Protein AF-A0A1B8NZ28-F1 (afdb_monomer_lite)

InterPro domains:
  IPR013749 Pyridoxamine kinase/Phosphomethylpyrimidine kinase [PF08543] (2-94)
  IPR029056 Ribokinase-like [G3DSA:3.40.1190.20] (1-102)
  IPR029056 Ribokinase-like [SSF53613] (1-96)

Organism: Halomonas elongata (NCBI:txid2746)

Foldseek 3Di:
DVVQVVQVVVVEHEAEQEQWDFDDDPAWTPDIGGDQLVSSLVSLVVCPPPDAQAEEAEEHPDDSNVVSVVVSVVVPPPRHYHYPYCPDTRDDDDDDDDDDDDDDDDDGHHYYYD

Sequence (114 aa):
MADAEAIAACGGWALTIPTAMTVQNCRDVSAVHPVDADLVKAMAVELVDIEIAAIKIGLLADMATLDAVVEIVRQRPGVPVVADPVLKAGGGASYPPRRWSAPTGRACYRLWIS

Structure (mmCIF, N/CA/C/O backbone):
data_AF-A0A1B8NZ28-F1
#
_entry.id   AF-A0A1B8NZ28-F1
#
loop_
_atom_site.group_PDB
_atom_site.id
_atom_site.type_symbol
_atom_site.label_atom_id
_atom_site.label_alt_id
_atom_site.label_comp_id
_atom_site.label_asym_id
_atom_site.label_entity_id
_atom_site.label_seq_id
_atom_site.pdbx_PDB_ins_code
_atom_site.Cartn_x
_atom_site.Cartn_y
_atom_site.Cartn_z
_atom_site.occupancy
_atom_site.B_iso_or_equiv
_atom_site.auth_seq_id
_atom_site.auth_comp_id
_atom_site.auth_asym_id
_atom_site.auth_atom_id
_atom_site.pdbx_PDB_model_num
ATOM 1 N N . MET A 1 1 ? 6.314 7.827 2.050 1.00 67.62 1 MET A N 1
ATOM 2 C CA . MET A 1 1 ? 6.805 8.681 3.160 1.00 67.62 1 MET A CA 1
ATOM 3 C C . MET A 1 1 ? 5.812 9.785 3.528 1.00 67.62 1 MET A C 1
ATOM 5 O O . MET A 1 1 ? 5.482 9.875 4.697 1.00 67.62 1 MET A O 1
ATOM 9 N N . ALA A 1 2 ? 5.244 10.536 2.577 1.00 85.62 2 ALA A N 1
ATOM 10 C CA . ALA A 1 2 ? 4.265 11.594 2.883 1.00 85.62 2 ALA A CA 1
ATOM 11 C C . ALA A 1 2 ? 2.993 11.110 3.618 1.00 85.62 2 ALA A C 1
ATOM 13 O O . ALA A 1 2 ? 2.510 11.765 4.537 1.00 85.62 2 ALA A O 1
ATOM 14 N N . ASP A 1 3 ? 2.458 9.946 3.248 1.00 88.50 3 ASP A N 1
ATOM 15 C CA . ASP A 1 3 ? 1.209 9.445 3.834 1.00 88.50 3 ASP A CA 1
ATOM 16 C C . ASP A 1 3 ? 1.339 9.042 5.297 1.00 88.50 3 ASP A C 1
ATOM 18 O O . ASP A 1 3 ? 0.465 9.354 6.104 1.00 88.50 3 ASP A O 1
ATOM 22 N N . ALA A 1 4 ? 2.454 8.403 5.655 1.00 88.62 4 ALA A N 1
ATOM 23 C CA . ALA A 1 4 ? 2.736 8.049 7.038 1.00 88.62 4 ALA A CA 1
ATOM 24 C C . ALA A 1 4 ? 2.830 9.299 7.926 1.00 88.62 4 ALA A C 1
ATOM 26 O O . ALA A 1 4 ? 2.258 9.319 9.013 1.00 88.62 4 ALA A O 1
ATOM 27 N N . GLU A 1 5 ? 3.472 10.363 7.435 1.00 91.25 5 GLU A N 1
ATOM 28 C CA . GLU A 1 5 ? 3.567 11.649 8.133 1.00 91.25 5 GLU A CA 1
ATOM 29 C C . GLU A 1 5 ? 2.198 12.323 8.280 1.00 91.25 5 GLU A C 1
ATOM 31 O O . GLU A 1 5 ? 1.843 12.765 9.373 1.00 91.25 5 GLU A O 1
ATOM 36 N N . ALA A 1 6 ? 1.388 12.352 7.216 1.00 91.06 6 ALA A N 1
ATOM 37 C CA . ALA A 1 6 ? 0.039 12.914 7.260 1.00 91.06 6 ALA A CA 1
ATOM 38 C C . ALA A 1 6 ? -0.877 12.149 8.234 1.00 91.06 6 ALA A C 1
ATOM 40 O O . ALA A 1 6 ? -1.647 12.756 8.983 1.00 91.06 6 ALA A O 1
ATOM 41 N N . ILE A 1 7 ? -0.777 10.816 8.257 1.00 90.88 7 ILE A N 1
ATOM 42 C CA . ILE A 1 7 ? -1.513 9.956 9.191 1.00 90.88 7 ILE A CA 1
ATOM 43 C C . ILE A 1 7 ? -1.047 10.202 10.630 1.00 90.88 7 ILE A C 1
ATOM 45 O O . ILE A 1 7 ? -1.895 10.388 11.505 1.00 90.88 7 ILE A O 1
ATOM 49 N N . ALA A 1 8 ? 0.265 10.254 10.870 1.00 92.38 8 ALA A N 1
ATOM 50 C CA . ALA A 1 8 ? 0.835 10.521 12.188 1.00 92.38 8 ALA A CA 1
ATOM 51 C C . ALA A 1 8 ? 0.429 11.906 12.716 1.00 92.38 8 ALA A C 1
ATOM 53 O O . ALA A 1 8 ? 0.013 12.028 13.867 1.00 92.38 8 ALA A O 1
ATOM 54 N N . ALA A 1 9 ? 0.441 12.935 11.863 1.00 94.44 9 ALA A N 1
ATOM 55 C CA . ALA A 1 9 ? -0.048 14.275 12.198 1.00 94.44 9 ALA A CA 1
ATOM 56 C C . ALA A 1 9 ? -1.545 14.289 12.569 1.00 94.44 9 ALA A C 1
ATOM 58 O O . ALA A 1 9 ? -1.985 15.129 13.351 1.00 94.44 9 ALA A O 1
ATOM 59 N N . CYS A 1 10 ? -2.324 13.335 12.051 1.00 94.06 10 CYS A N 1
ATOM 60 C CA . CYS A 1 10 ? -3.727 13.121 12.414 1.00 94.06 10 CYS A CA 1
ATOM 61 C C . CYS A 1 10 ? -3.917 12.173 13.619 1.00 94.06 10 CYS A C 1
ATOM 63 O O . CYS A 1 10 ? -5.051 11.784 13.907 1.00 94.06 10 CYS A O 1
ATOM 65 N N . GLY A 1 11 ? -2.839 11.777 14.307 1.00 92.31 11 GLY A N 1
ATOM 66 C CA . GLY A 1 11 ? -2.870 10.881 15.468 1.00 92.31 11 GLY A CA 1
ATOM 67 C C . GLY A 1 11 ? -3.106 9.403 15.135 1.00 92.31 11 GLY A C 1
ATOM 68 O O . GLY A 1 11 ? -3.523 8.645 16.008 1.00 92.31 11 GLY A O 1
ATOM 69 N N . GLY A 1 12 ? -2.902 8.996 13.880 1.00 90.25 12 GLY A N 1
ATOM 70 C CA . GLY A 1 12 ? -2.983 7.598 13.458 1.00 90.25 12 GLY A CA 1
ATOM 71 C C . GLY A 1 12 ? -1.619 6.911 13.406 1.00 90.25 12 GLY A C 1
ATOM 72 O O . GLY A 1 12 ? -0.574 7.557 13.450 1.00 90.25 12 GLY A O 1
ATOM 73 N N . TRP A 1 13 ? -1.642 5.589 1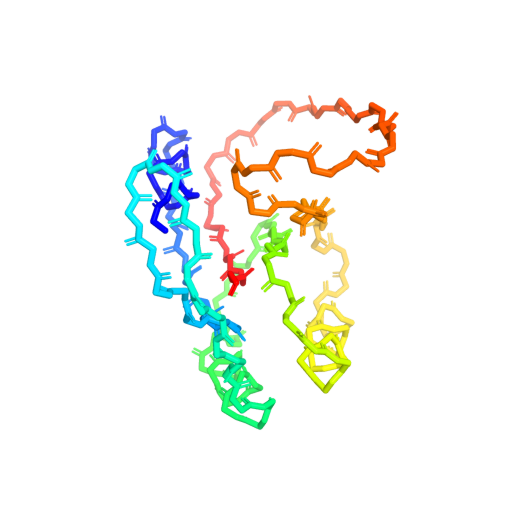3.243 1.00 94.00 13 TRP A N 1
ATOM 74 C CA . TRP A 1 13 ? -0.452 4.783 12.975 1.00 94.00 13 TRP A CA 1
ATOM 75 C C . TRP A 1 13 ? -0.524 4.219 11.561 1.00 94.00 13 TRP A C 1
ATOM 77 O O . TRP A 1 13 ? -1.479 3.507 11.246 1.00 94.00 13 TRP A O 1
ATOM 87 N N . ALA A 1 14 ? 0.463 4.547 10.727 1.00 92.06 14 ALA A N 1
ATOM 88 C CA . ALA A 1 14 ? 0.548 4.055 9.360 1.00 92.06 14 ALA A CA 1
ATOM 89 C C . ALA A 1 14 ? 1.321 2.733 9.301 1.00 92.06 14 ALA A C 1
ATOM 91 O O . ALA A 1 14 ? 2.454 2.642 9.769 1.00 92.06 14 ALA A O 1
ATOM 92 N N . LEU A 1 15 ? 0.725 1.725 8.675 1.00 94.56 15 LEU A N 1
ATOM 93 C CA . LEU A 1 15 ? 1.420 0.514 8.220 1.00 94.56 15 LEU A CA 1
ATOM 94 C C . LEU A 1 15 ? 1.615 0.644 6.714 1.00 94.56 15 LEU A C 1
ATOM 96 O O . LEU A 1 15 ? 0.730 1.191 6.081 1.00 94.56 15 LEU A O 1
ATOM 100 N N . THR A 1 16 ? 2.737 0.217 6.136 1.00 92.38 16 THR A N 1
ATOM 101 C CA . THR A 1 16 ? 3.015 0.442 4.703 1.00 92.38 16 THR A CA 1
ATOM 102 C C . THR A 1 16 ? 3.316 -0.868 3.991 1.00 92.38 16 THR A C 1
ATOM 104 O O . THR A 1 16 ? 4.213 -1.589 4.417 1.00 92.38 16 THR A O 1
ATOM 107 N N . ILE A 1 17 ? 2.627 -1.126 2.879 1.00 95.56 17 ILE A N 1
ATOM 108 C CA . ILE A 1 17 ? 3.004 -2.149 1.893 1.00 95.56 17 ILE A CA 1
ATOM 109 C C . ILE A 1 17 ? 3.498 -1.433 0.632 1.00 95.56 17 ILE A C 1
ATOM 111 O O . ILE A 1 17 ? 2.666 -0.867 -0.074 1.00 95.56 17 ILE A O 1
ATOM 115 N N . PRO A 1 18 ? 4.810 -1.423 0.344 1.00 93.75 18 PRO A N 1
ATOM 116 C CA . PRO A 1 18 ? 5.336 -0.847 -0.888 1.00 93.75 18 PRO A CA 1
ATOM 117 C C . PRO A 1 18 ? 4.904 -1.637 -2.130 1.00 93.75 18 PRO A C 1
ATOM 119 O O . PRO A 1 18 ? 5.049 -2.854 -2.179 1.00 93.75 18 PRO A O 1
ATOM 122 N N . THR A 1 19 ? 4.434 -0.930 -3.150 1.00 93.94 19 THR A N 1
ATOM 123 C CA . THR A 1 19 ? 3.965 -1.440 -4.445 1.00 93.94 19 THR A CA 1
ATOM 124 C C . THR A 1 19 ? 4.859 -0.974 -5.593 1.00 93.94 19 THR A C 1
ATOM 126 O O . THR A 1 19 ? 4.914 -1.612 -6.642 1.00 93.94 19 THR A O 1
ATOM 129 N N . ALA A 1 20 ? 5.625 0.101 -5.389 1.00 91.88 20 ALA A N 1
ATOM 130 C CA . ALA A 1 20 ? 6.650 0.558 -6.315 1.00 91.88 20 ALA A CA 1
ATOM 131 C C . ALA A 1 20 ? 7.780 1.315 -5.599 1.00 91.88 20 ALA A C 1
ATOM 133 O O . ALA A 1 20 ? 7.578 1.986 -4.586 1.00 91.88 20 ALA A O 1
ATOM 134 N N . MET A 1 21 ? 8.978 1.255 -6.176 1.00 91.88 21 MET A N 1
ATOM 135 C CA . MET A 1 21 ? 10.142 2.053 -5.809 1.00 91.88 21 MET A CA 1
ATOM 136 C C . MET A 1 21 ? 10.384 3.122 -6.875 1.00 91.88 21 MET A C 1
ATOM 138 O O . MET A 1 21 ? 10.662 2.817 -8.033 1.00 91.88 21 MET A O 1
ATOM 142 N N . THR A 1 22 ? 10.318 4.392 -6.491 1.00 89.25 22 THR A N 1
ATOM 143 C CA . THR A 1 22 ? 10.634 5.515 -7.383 1.00 89.25 22 THR A CA 1
ATOM 144 C C . THR A 1 22 ? 12.082 5.957 -7.203 1.00 89.25 22 THR A C 1
ATOM 146 O O . THR A 1 22 ? 12.495 6.249 -6.080 1.00 89.25 22 THR A O 1
ATOM 149 N N . VAL A 1 23 ? 12.821 6.118 -8.297 1.00 86.25 23 VAL A N 1
ATOM 150 C CA . VAL A 1 23 ? 14.086 6.861 -8.316 1.00 86.25 23 VAL A CA 1
ATOM 151 C C . VAL A 1 23 ? 13.750 8.294 -8.701 1.00 86.25 23 VAL A C 1
ATOM 153 O O . VAL A 1 23 ? 13.308 8.551 -9.820 1.00 86.25 23 VAL A O 1
ATOM 156 N N . GLN A 1 24 ? 13.876 9.225 -7.758 1.00 83.44 24 GLN A N 1
ATOM 157 C CA . GLN A 1 24 ? 13.430 10.602 -7.957 1.00 83.44 24 GLN A CA 1
ATOM 158 C C . GLN A 1 24 ? 14.231 11.613 -7.140 1.00 83.44 24 GLN A C 1
ATOM 160 O O . GLN A 1 24 ? 14.916 11.265 -6.178 1.00 83.44 24 GLN A O 1
ATOM 165 N N . ASN A 1 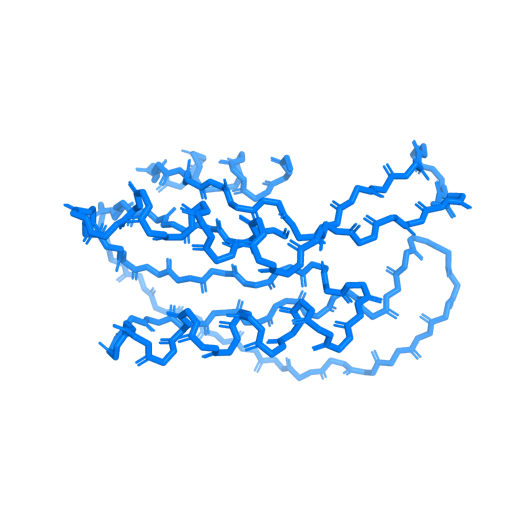25 ? 14.115 12.880 -7.523 1.00 80.81 25 ASN A N 1
ATOM 166 C CA . ASN A 1 25 ? 14.556 14.032 -6.744 1.00 80.81 25 ASN A CA 1
ATOM 167 C C . ASN A 1 25 ? 13.394 15.034 -6.605 1.00 80.81 25 ASN A C 1
ATOM 169 O O . ASN A 1 25 ? 12.285 14.777 -7.061 1.00 80.81 25 ASN A O 1
ATOM 173 N N . CYS A 1 26 ? 13.639 16.200 -6.003 1.00 77.31 26 CYS A N 1
ATOM 174 C CA . CYS A 1 26 ? 12.591 17.202 -5.771 1.00 77.31 26 CYS A CA 1
ATOM 175 C C . CYS A 1 26 ? 11.973 17.813 -7.047 1.00 77.31 26 CYS A C 1
ATOM 177 O O . CYS A 1 26 ? 11.072 18.639 -6.931 1.00 77.31 26 CYS A O 1
ATOM 179 N N . ARG A 1 27 ? 12.491 17.494 -8.241 1.00 78.19 27 ARG A N 1
ATOM 180 C CA . ARG A 1 27 ? 12.025 18.025 -9.530 1.00 78.19 27 ARG A CA 1
ATOM 181 C C . ARG A 1 27 ? 11.339 16.959 -10.373 1.00 78.19 27 ARG A C 1
ATOM 183 O O . ARG A 1 27 ? 10.257 17.222 -10.878 1.00 78.19 27 ARG A O 1
ATOM 190 N N . ASP A 1 28 ? 11.953 15.783 -10.495 1.00 73.06 28 ASP A N 1
ATOM 191 C CA . ASP A 1 28 ? 11.502 14.736 -11.413 1.00 73.06 28 ASP A CA 1
ATOM 192 C C . ASP A 1 28 ? 11.694 13.322 -10.858 1.00 73.06 28 ASP A C 1
ATOM 194 O O . ASP A 1 28 ? 12.554 13.059 -10.009 1.00 73.06 28 ASP A O 1
ATOM 198 N N . VAL A 1 29 ? 10.911 12.401 -11.423 1.00 82.06 29 VAL A N 1
ATOM 199 C CA . VAL A 1 29 ? 11.052 10.950 -11.265 1.00 82.06 29 VAL A CA 1
ATOM 200 C C . VAL A 1 29 ? 11.763 10.407 -12.502 1.00 82.06 29 VAL A C 1
ATOM 202 O O . VAL A 1 29 ? 11.262 10.553 -13.614 1.00 82.06 29 VAL A O 1
ATOM 205 N N . SER A 1 30 ? 12.927 9.788 -12.320 1.00 85.69 30 SER A N 1
ATOM 206 C CA . SER A 1 30 ? 13.721 9.223 -13.417 1.00 85.69 30 SER A CA 1
ATOM 207 C C . SER A 1 30 ? 13.410 7.754 -13.689 1.00 85.69 30 SER A C 1
ATOM 209 O O . SER A 1 30 ? 13.593 7.298 -14.814 1.00 85.69 30 SER A O 1
ATOM 211 N N . ALA A 1 31 ? 12.943 7.012 -12.683 1.00 85.00 31 ALA A N 1
ATOM 212 C CA . ALA A 1 31 ? 12.513 5.630 -12.847 1.00 85.00 31 ALA A CA 1
ATOM 213 C C . ALA A 1 31 ? 11.446 5.243 -11.821 1.00 85.00 31 ALA A C 1
ATOM 215 O O . ALA A 1 31 ? 11.394 5.779 -10.712 1.00 85.00 31 ALA A O 1
ATOM 216 N N . VAL A 1 32 ? 10.621 4.269 -12.196 1.00 87.94 32 VAL A N 1
ATOM 217 C CA . VAL A 1 32 ? 9.661 3.601 -11.317 1.00 87.94 32 VAL A CA 1
ATOM 218 C C . VAL A 1 32 ? 9.862 2.104 -11.496 1.00 87.94 32 VAL A C 1
ATOM 220 O O . VAL A 1 32 ? 9.822 1.605 -12.618 1.00 87.94 32 VAL A O 1
ATOM 223 N N . HIS A 1 33 ? 10.098 1.402 -10.396 1.00 91.19 33 HIS A N 1
ATOM 224 C CA . HIS A 1 33 ? 10.269 -0.043 -10.369 1.00 91.19 33 HIS A CA 1
ATOM 225 C C . HIS A 1 33 ? 9.094 -0.653 -9.603 1.00 91.19 33 HIS A C 1
ATOM 227 O O . HIS A 1 33 ? 8.979 -0.374 -8.408 1.00 91.19 33 HIS A O 1
ATOM 233 N N . PRO A 1 34 ? 8.213 -1.437 -10.243 1.00 93.62 34 PRO A N 1
ATOM 234 C CA . PRO A 1 34 ? 7.162 -2.142 -9.520 1.00 93.62 34 PRO A CA 1
ATOM 235 C C . PRO A 1 34 ? 7.775 -3.127 -8.520 1.00 93.62 34 PRO A C 1
ATOM 237 O O . PRO A 1 34 ? 8.840 -3.703 -8.763 1.00 93.62 34 PRO A O 1
ATOM 240 N N . VAL A 1 35 ? 7.103 -3.302 -7.387 1.00 96.50 35 VAL A N 1
ATOM 241 C CA . VAL A 1 35 ? 7.372 -4.407 -6.467 1.00 96.50 35 VAL A CA 1
ATOM 242 C C . VAL A 1 35 ? 6.654 -5.640 -7.000 1.00 96.50 35 VAL A C 1
ATOM 244 O O . VAL A 1 35 ? 5.554 -5.542 -7.534 1.00 96.50 35 VAL A O 1
ATOM 247 N N . ASP A 1 36 ? 7.282 -6.803 -6.859 1.00 97.56 36 ASP A N 1
ATOM 248 C CA . ASP A 1 36 ? 6.676 -8.072 -7.246 1.00 97.56 36 ASP A CA 1
ATOM 249 C C . ASP A 1 36 ? 5.309 -8.282 -6.564 1.00 97.56 36 ASP A C 1
ATOM 251 O O . ASP A 1 36 ? 5.155 -8.079 -5.356 1.00 97.56 36 ASP A O 1
ATOM 255 N N . ALA A 1 37 ? 4.307 -8.684 -7.348 1.00 97.56 37 ALA A N 1
ATOM 256 C CA . ALA A 1 37 ? 2.930 -8.790 -6.880 1.00 97.56 37 ALA A CA 1
ATOM 257 C C . ALA A 1 37 ? 2.754 -9.860 -5.788 1.00 97.56 37 ALA A C 1
ATOM 259 O O . ALA A 1 37 ? 1.949 -9.665 -4.873 1.00 97.56 37 ALA A O 1
ATOM 260 N N . ASP A 1 38 ? 3.514 -10.957 -5.834 1.00 98.06 38 ASP A N 1
ATOM 261 C CA . ASP A 1 38 ? 3.458 -11.991 -4.799 1.00 98.06 38 ASP A CA 1
ATOM 262 C C . ASP A 1 38 ? 4.086 -11.485 -3.498 1.00 98.06 38 ASP A C 1
ATOM 264 O O . ASP A 1 38 ? 3.565 -11.754 -2.414 1.00 98.06 38 ASP A O 1
ATOM 268 N N . LEU A 1 39 ? 5.136 -10.663 -3.586 1.00 98.12 39 LEU A N 1
ATOM 269 C CA . LEU A 1 39 ? 5.704 -9.991 -2.418 1.00 98.12 39 LEU A CA 1
ATOM 270 C C . LEU A 1 39 ? 4.726 -8.980 -1.792 1.00 98.12 39 LEU A C 1
ATOM 272 O O . LEU A 1 39 ? 4.612 -8.920 -0.566 1.00 98.12 39 LEU A O 1
ATOM 276 N N . VAL A 1 40 ? 3.975 -8.228 -2.606 1.00 97.75 40 VAL A N 1
ATOM 277 C CA . VAL A 1 40 ? 2.895 -7.339 -2.128 1.00 97.75 40 VAL A CA 1
ATOM 278 C C . VAL A 1 40 ? 1.845 -8.130 -1.344 1.00 97.75 40 VAL A C 1
ATOM 280 O O . VAL A 1 40 ? 1.459 -7.725 -0.244 1.00 97.75 40 VAL A O 1
ATOM 283 N N . LYS A 1 41 ? 1.419 -9.287 -1.864 1.00 97.56 41 LYS A N 1
ATOM 284 C CA . LYS A 1 41 ? 0.471 -10.177 -1.174 1.00 97.56 41 LYS A CA 1
ATOM 285 C C . LYS A 1 41 ? 1.055 -10.754 0.111 1.00 97.56 41 LYS A C 1
ATOM 287 O O . LYS A 1 41 ? 0.371 -10.745 1.130 1.00 97.56 41 LYS A O 1
ATOM 292 N N . ALA A 1 42 ? 2.309 -11.203 0.091 1.00 98.06 42 ALA A N 1
ATOM 293 C CA . ALA A 1 42 ? 2.981 -11.749 1.267 1.00 98.06 42 ALA A CA 1
ATOM 294 C C . ALA A 1 42 ? 3.040 -10.725 2.412 1.00 98.06 42 ALA A C 1
ATOM 296 O O . ALA A 1 42 ? 2.676 -11.042 3.539 1.00 98.06 42 ALA A O 1
ATOM 297 N N . MET A 1 43 ? 3.387 -9.467 2.119 1.00 97.69 43 MET A N 1
ATOM 298 C CA . MET A 1 43 ? 3.353 -8.400 3.126 1.00 97.69 43 MET A CA 1
ATOM 299 C C . MET A 1 43 ? 1.940 -8.141 3.668 1.00 97.69 43 MET A C 1
ATOM 301 O O . MET A 1 43 ? 1.789 -7.803 4.837 1.00 97.69 43 MET A O 1
ATOM 305 N N . ALA A 1 44 ? 0.894 -8.301 2.851 1.00 96.25 44 ALA A N 1
ATOM 306 C CA . ALA A 1 44 ? -0.488 -8.113 3.295 1.00 96.25 44 ALA A CA 1
ATOM 307 C C . ALA A 1 44 ? -0.989 -9.218 4.236 1.00 96.25 44 ALA A C 1
ATOM 309 O O . ALA A 1 44 ? -1.859 -8.948 5.073 1.00 96.25 44 ALA A O 1
ATOM 310 N N . VAL A 1 45 ? -0.451 -10.436 4.098 1.00 96.56 45 VAL A N 1
ATOM 311 C CA . VAL A 1 45 ? -0.741 -11.577 4.981 1.00 96.56 45 VAL A CA 1
ATOM 312 C C . VAL A 1 45 ? -0.233 -11.309 6.395 1.00 96.56 45 VAL A C 1
ATOM 314 O O . VAL A 1 45 ? -0.975 -11.527 7.347 1.00 96.56 45 VAL A O 1
ATOM 317 N N . GLU A 1 46 ? 0.955 -10.722 6.544 1.00 96.31 46 GLU A N 1
ATOM 318 C CA . GLU A 1 46 ? 1.533 -10.379 7.858 1.00 96.31 46 GLU A CA 1
ATOM 319 C C . GLU A 1 46 ? 0.728 -9.318 8.635 1.00 96.31 46 GLU A C 1
ATOM 321 O O . GLU A 1 46 ? 0.990 -9.045 9.804 1.00 96.31 46 GLU A O 1
ATOM 326 N N . LEU A 1 47 ? -0.269 -8.704 7.994 1.00 93.06 47 LEU A N 1
ATOM 327 C CA . LEU A 1 47 ? -1.126 -7.664 8.568 1.00 93.06 47 LEU A CA 1
ATOM 328 C C . LEU A 1 47 ? -2.565 -8.159 8.774 1.00 93.06 47 LEU A C 1
ATOM 330 O O . LEU A 1 47 ? -3.482 -7.345 8.897 1.00 93.06 47 LEU A O 1
ATOM 334 N N . VAL A 1 48 ? -2.797 -9.476 8.739 1.00 90.25 48 VAL A N 1
ATOM 335 C CA . VAL A 1 48 ? -4.138 -10.070 8.877 1.00 90.25 48 VAL A CA 1
ATOM 336 C C . VAL A 1 48 ? -4.723 -9.891 10.280 1.00 90.25 48 VAL A C 1
ATOM 338 O O . VAL A 1 48 ? -5.915 -9.628 10.407 1.00 90.25 48 VAL A O 1
ATOM 341 N N . ASP A 1 49 ? -3.882 -9.944 11.315 1.00 90.50 49 ASP A N 1
ATOM 342 C CA . ASP A 1 49 ? -4.306 -9.851 12.721 1.00 90.50 49 ASP A CA 1
ATOM 343 C C . ASP A 1 49 ? -4.453 -8.406 13.221 1.00 90.50 49 ASP A C 1
ATOM 345 O O . ASP A 1 49 ? -4.744 -8.164 14.394 1.00 90.50 49 ASP A O 1
ATOM 349 N N . ILE A 1 50 ? -4.238 -7.422 12.345 1.00 92.38 50 ILE A N 1
ATOM 350 C CA . ILE A 1 50 ? -4.303 -6.006 12.697 1.00 92.38 50 ILE A CA 1
ATOM 351 C C . ILE A 1 50 ? -5.629 -5.421 12.216 1.00 92.38 50 ILE A C 1
ATOM 353 O O . ILE A 1 50 ? -5.976 -5.502 11.037 1.00 92.38 50 ILE A O 1
ATOM 357 N N . GLU A 1 51 ? -6.354 -4.765 13.123 1.00 92.06 51 GLU A N 1
ATOM 358 C CA . GLU A 1 51 ? -7.569 -4.032 12.773 1.00 92.06 51 GLU A CA 1
ATOM 359 C C . GLU A 1 51 ? -7.233 -2.793 11.931 1.00 92.06 51 GLU A C 1
ATOM 361 O O . GLU A 1 51 ? -6.490 -1.902 12.353 1.00 92.06 51 GLU A O 1
ATOM 366 N N . ILE A 1 52 ? -7.791 -2.739 10.720 1.00 93.44 52 ILE A N 1
ATOM 367 C CA . ILE A 1 52 ? -7.532 -1.677 9.749 1.00 93.44 52 ILE A CA 1
ATOM 368 C C . ILE A 1 52 ? -8.741 -0.759 9.631 1.00 93.44 52 ILE A C 1
ATOM 370 O O . ILE A 1 52 ? -9.792 -1.161 9.142 1.00 93.44 52 ILE A O 1
ATOM 374 N N . ALA A 1 53 ? -8.567 0.511 9.991 1.00 94.19 53 ALA A N 1
ATOM 375 C CA . ALA A 1 53 ? -9.648 1.493 9.951 1.00 94.19 53 ALA A CA 1
ATOM 376 C C . ALA A 1 53 ? -9.882 2.134 8.574 1.00 94.19 53 ALA A C 1
ATOM 378 O O . ALA A 1 53 ? -10.946 2.694 8.329 1.00 94.19 53 ALA A O 1
ATOM 379 N N . ALA A 1 54 ? -8.879 2.134 7.697 1.00 95.00 54 ALA A N 1
ATOM 380 C CA . ALA A 1 54 ? -8.972 2.645 6.332 1.00 95.00 54 ALA A CA 1
ATOM 381 C C . ALA A 1 54 ? -7.798 2.115 5.512 1.00 95.00 54 ALA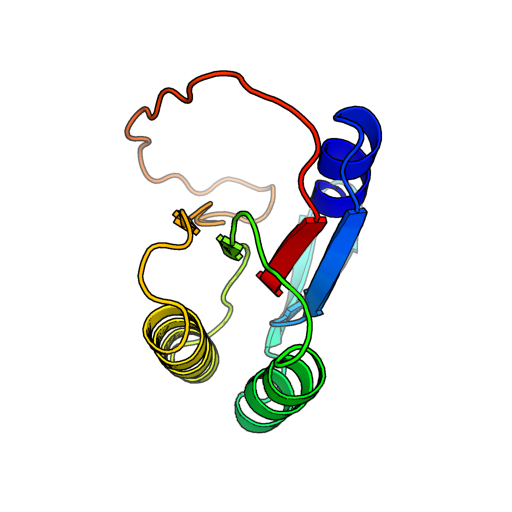 A C 1
ATOM 383 O O . ALA A 1 54 ? -6.741 1.858 6.081 1.00 95.00 54 ALA A O 1
ATOM 384 N N . ILE A 1 55 ? -7.976 2.023 4.196 1.00 95.62 55 ILE A N 1
ATOM 385 C CA . ILE A 1 55 ? -6.928 1.720 3.220 1.00 95.62 55 ILE A CA 1
ATOM 386 C C . ILE A 1 55 ? -6.798 2.929 2.298 1.00 95.62 55 ILE A C 1
ATOM 388 O O . ILE A 1 55 ? -7.776 3.355 1.686 1.00 95.62 55 ILE A O 1
ATOM 392 N N . LYS A 1 56 ? -5.593 3.478 2.159 1.00 93.50 56 LYS A N 1
ATOM 393 C CA . LYS A 1 56 ? -5.269 4.372 1.040 1.00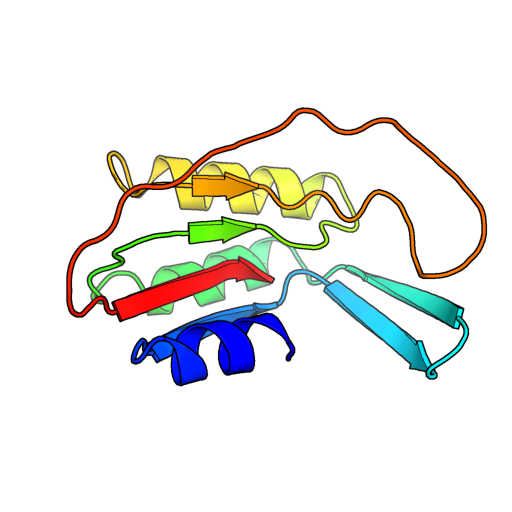 93.50 56 LYS A CA 1
ATOM 394 C C . LYS A 1 56 ? -4.417 3.601 0.030 1.00 93.50 56 LYS A C 1
ATOM 396 O O . LYS A 1 56 ? -3.549 2.839 0.441 1.00 93.50 56 LYS A O 1
ATOM 401 N N . ILE A 1 57 ? -4.691 3.810 -1.255 1.00 93.69 57 ILE A N 1
ATOM 402 C CA . ILE A 1 57 ? -3.960 3.232 -2.387 1.00 93.69 57 ILE A CA 1
ATOM 403 C C . ILE A 1 57 ? -3.225 4.367 -3.095 1.00 93.69 57 ILE A C 1
ATOM 405 O O . ILE A 1 57 ? -3.859 5.359 -3.467 1.00 93.69 57 ILE A O 1
ATOM 409 N N . GLY A 1 58 ? -1.906 4.224 -3.221 1.00 90.19 58 GLY A N 1
ATOM 410 C CA . GLY A 1 58 ? -1.016 5.185 -3.869 1.00 90.19 58 GLY A CA 1
ATOM 411 C C . GLY A 1 58 ? -0.656 4.825 -5.313 1.00 90.19 58 GLY A C 1
ATOM 412 O O . GLY A 1 58 ? -1.523 4.575 -6.153 1.00 90.19 58 GLY A O 1
ATOM 413 N N . LEU A 1 59 ? 0.644 4.869 -5.611 1.00 90.00 59 LEU A N 1
ATOM 414 C CA . LEU A 1 59 ? 1.192 4.687 -6.953 1.00 90.00 59 LEU A CA 1
ATOM 415 C C . LEU A 1 59 ? 1.224 3.202 -7.314 1.00 90.00 59 LEU A C 1
ATOM 417 O O . LEU A 1 59 ? 2.069 2.474 -6.822 1.00 90.00 59 LEU A O 1
ATOM 421 N N . LEU A 1 60 ? 0.403 2.784 -8.273 1.00 91.31 60 LEU A N 1
ATOM 422 C CA . LEU A 1 60 ? 0.479 1.444 -8.856 1.00 91.31 60 LEU A CA 1
ATOM 423 C C . LEU A 1 60 ? 1.194 1.518 -10.206 1.00 91.31 60 LEU A C 1
ATOM 425 O O . LEU A 1 60 ? 0.722 2.188 -11.124 1.00 91.31 60 LEU A O 1
ATOM 429 N N . ALA A 1 61 ? 2.350 0.862 -10.311 1.00 88.19 61 ALA A N 1
ATOM 430 C CA . ALA A 1 61 ? 3.216 0.953 -11.487 1.00 88.19 61 ALA A CA 1
ATOM 431 C C . ALA A 1 61 ? 2.841 -0.025 -12.617 1.00 88.19 61 ALA A C 1
ATOM 433 O O . ALA A 1 61 ? 3.223 0.204 -13.764 1.00 88.19 61 ALA A O 1
ATOM 434 N N . ASP A 1 62 ? 2.092 -1.090 -12.316 1.00 89.81 62 ASP A N 1
ATOM 435 C CA . ASP A 1 62 ? 1.653 -2.081 -13.297 1.00 89.81 62 ASP A CA 1
ATOM 436 C C . ASP A 1 62 ? 0.324 -2.770 -12.924 1.00 89.81 62 ASP A C 1
ATOM 438 O O . ASP A 1 62 ? -0.252 -2.565 -11.850 1.00 89.81 62 ASP A O 1
ATOM 442 N N . MET A 1 63 ? -0.176 -3.585 -13.857 1.00 93.88 63 MET A N 1
ATOM 443 C CA . MET A 1 63 ? -1.430 -4.329 -13.703 1.00 93.88 63 MET A CA 1
ATOM 444 C C . MET A 1 63 ? -1.328 -5.472 -12.692 1.00 93.88 63 MET A C 1
ATOM 446 O O . MET A 1 63 ? -2.295 -5.729 -11.984 1.00 93.88 63 MET A O 1
ATOM 450 N N . ALA A 1 64 ? -0.173 -6.134 -12.590 1.00 95.81 64 ALA A N 1
ATOM 451 C CA . ALA A 1 64 ? 0.006 -7.246 -11.658 1.00 95.81 64 ALA A CA 1
ATOM 452 C C . ALA A 1 64 ? -0.141 -6.771 -10.205 1.00 95.81 64 ALA A C 1
ATOM 454 O O . ALA A 1 64 ? -0.824 -7.396 -9.391 1.00 95.81 64 ALA A O 1
ATOM 455 N N . THR A 1 65 ? 0.437 -5.612 -9.901 1.00 94.44 65 THR A N 1
ATOM 456 C CA . THR A 1 65 ? 0.340 -4.986 -8.588 1.00 94.44 65 THR A CA 1
ATOM 457 C C . THR A 1 65 ? -1.065 -4.454 -8.325 1.00 94.44 65 THR A C 1
ATOM 459 O O . THR A 1 65 ? -1.579 -4.602 -7.217 1.00 94.44 65 THR A O 1
ATOM 462 N N . LEU A 1 66 ? -1.732 -3.893 -9.341 1.00 94.75 66 LEU A N 1
ATOM 463 C CA . LEU A 1 66 ? -3.143 -3.511 -9.236 1.00 94.75 66 LEU A CA 1
ATOM 464 C C . LEU A 1 66 ? -4.026 -4.709 -8.870 1.00 94.75 66 LEU A C 1
ATOM 466 O O . LEU A 1 66 ? -4.823 -4.607 -7.938 1.00 94.75 66 LEU A O 1
ATOM 470 N N . ASP A 1 67 ? -3.870 -5.838 -9.559 1.00 97.12 67 ASP A N 1
ATOM 471 C CA . ASP A 1 67 ? -4.651 -7.047 -9.294 1.00 97.12 67 ASP A CA 1
ATOM 472 C C . ASP A 1 67 ? -4.411 -7.564 -7.867 1.00 97.12 67 ASP A C 1
ATOM 474 O O . ASP A 1 67 ? -5.367 -7.903 -7.161 1.00 97.12 67 ASP A O 1
ATOM 478 N N . ALA A 1 68 ? -3.158 -7.538 -7.397 1.00 97.00 68 ALA A N 1
ATOM 479 C CA . ALA A 1 68 ? -2.818 -7.878 -6.017 1.00 97.00 68 ALA A CA 1
ATOM 480 C C . ALA A 1 68 ? -3.493 -6.946 -4.999 1.00 97.00 68 ALA A C 1
ATOM 482 O O . ALA A 1 68 ? -4.092 -7.414 -4.030 1.00 97.00 68 ALA A O 1
ATOM 483 N N . VAL A 1 69 ? -3.461 -5.630 -5.224 1.00 96.25 69 VAL A N 1
ATOM 484 C CA . VAL A 1 69 ? -4.116 -4.658 -4.336 1.00 96.25 69 VAL A CA 1
ATOM 485 C C . VAL A 1 69 ? -5.635 -4.833 -4.333 1.00 96.25 69 VAL A C 1
ATOM 487 O O . VAL A 1 69 ? -6.255 -4.773 -3.271 1.00 96.25 69 VAL A O 1
ATOM 490 N N . VAL A 1 70 ? -6.251 -5.102 -5.487 1.00 96.75 70 VAL A N 1
ATOM 491 C CA . VAL A 1 70 ? -7.691 -5.389 -5.579 1.00 96.75 70 VAL A CA 1
ATOM 492 C C . VAL A 1 70 ? -8.056 -6.629 -4.764 1.00 96.75 70 VAL A C 1
ATOM 494 O O . VAL A 1 70 ? -9.071 -6.619 -4.063 1.00 96.75 70 VAL A O 1
ATOM 497 N N . GLU A 1 71 ? -7.242 -7.682 -4.821 1.00 97.00 71 GLU A N 1
ATOM 498 C CA . GLU A 1 71 ? -7.429 -8.885 -4.007 1.00 97.00 71 GLU A CA 1
ATOM 499 C C . GLU A 1 71 ? -7.357 -8.565 -2.505 1.00 97.00 71 GLU A C 1
ATOM 501 O O . GLU A 1 71 ? -8.278 -8.900 -1.758 1.00 97.00 71 GLU A O 1
ATOM 506 N N . ILE A 1 72 ? -6.327 -7.828 -2.079 1.00 96.00 72 ILE A N 1
ATOM 507 C CA . ILE A 1 72 ? -6.119 -7.420 -0.681 1.00 96.00 72 ILE A CA 1
ATOM 508 C C . ILE A 1 72 ? -7.295 -6.590 -0.148 1.00 96.00 72 ILE A C 1
ATOM 510 O O . ILE A 1 72 ? -7.754 -6.799 0.979 1.00 96.00 72 ILE A O 1
ATOM 514 N N . VAL A 1 73 ? -7.802 -5.653 -0.952 1.00 96.00 73 VAL A N 1
ATOM 515 C CA . VAL A 1 73 ? -8.949 -4.808 -0.589 1.00 96.00 73 VAL A CA 1
ATOM 516 C C . VAL A 1 73 ? -10.222 -5.642 -0.451 1.00 96.00 73 VAL A C 1
ATOM 518 O O . VAL A 1 73 ? -10.981 -5.456 0.499 1.00 96.00 73 VAL A O 1
ATOM 521 N N . ARG A 1 74 ? -10.459 -6.595 -1.361 1.00 95.88 74 ARG A N 1
ATOM 522 C CA . ARG A 1 74 ? -11.642 -7.473 -1.314 1.00 95.88 74 ARG A CA 1
ATOM 523 C C . ARG A 1 74 ? -11.674 -8.367 -0.077 1.00 95.88 74 ARG A C 1
ATOM 525 O O . ARG A 1 74 ? -12.760 -8.695 0.391 1.00 95.88 74 ARG A O 1
ATOM 532 N N . GLN A 1 75 ? -10.514 -8.723 0.470 1.00 94.12 75 GLN A N 1
ATOM 533 C CA . GLN A 1 75 ? -10.404 -9.491 1.714 1.00 94.12 75 GLN A CA 1
ATOM 534 C C . GLN A 1 75 ? -10.776 -8.678 2.967 1.00 94.12 75 GLN A C 1
ATOM 536 O O . GLN A 1 75 ? -10.934 -9.255 4.039 1.00 94.12 75 GLN A O 1
ATOM 541 N N . ARG A 1 76 ? -10.939 -7.352 2.855 1.00 92.81 76 ARG A N 1
ATOM 542 C CA . ARG A 1 76 ? -11.253 -6.443 3.970 1.00 92.81 76 ARG A CA 1
ATOM 543 C C . ARG A 1 76 ? -12.566 -5.685 3.717 1.00 92.81 76 ARG A C 1
ATOM 545 O O . ARG A 1 76 ? -12.563 -4.458 3.585 1.00 92.81 76 ARG A O 1
ATOM 552 N N . PRO A 1 77 ? -13.707 -6.394 3.616 1.00 94.00 77 PRO A N 1
ATOM 553 C CA . PRO A 1 77 ? -14.990 -5.763 3.334 1.00 94.00 77 PRO A CA 1
ATOM 554 C C . PRO A 1 77 ? -15.375 -4.770 4.438 1.00 94.00 77 PRO A C 1
ATOM 556 O O . PRO A 1 77 ? -15.193 -5.032 5.623 1.00 94.00 77 PRO A O 1
ATOM 559 N N . GLY A 1 78 ? -15.931 -3.624 4.044 1.00 94.38 78 GLY A N 1
ATOM 560 C CA . GLY A 1 78 ? -16.377 -2.577 4.971 1.00 94.38 78 GLY A CA 1
ATOM 561 C C . GLY A 1 78 ? -15.288 -1.598 5.416 1.00 94.38 78 GLY A C 1
ATOM 562 O O . GLY A 1 78 ? -15.624 -0.535 5.935 1.00 94.38 78 GLY A O 1
ATOM 563 N N . VAL A 1 79 ? -14.010 -1.888 5.154 1.00 95.88 79 VAL A N 1
ATOM 564 C CA . VAL A 1 79 ? -12.921 -0.935 5.392 1.00 95.88 79 VAL A CA 1
ATOM 565 C C . VAL A 1 79 ? -12.974 0.172 4.326 1.00 95.88 79 VAL A C 1
ATOM 567 O O . VAL A 1 79 ? -12.936 -0.134 3.132 1.00 95.88 79 VAL A O 1
ATOM 570 N N . PRO A 1 80 ? -13.064 1.461 4.706 1.00 96.31 80 PRO A N 1
ATOM 571 C CA . PRO A 1 80 ? -13.053 2.570 3.757 1.00 96.31 80 PRO A CA 1
ATOM 572 C C . PRO A 1 80 ? -11.786 2.583 2.900 1.00 96.31 80 PRO A C 1
ATOM 574 O O . PRO A 1 80 ? -10.676 2.497 3.428 1.00 96.31 80 PRO A O 1
ATOM 577 N N . VAL A 1 81 ? -11.950 2.758 1.587 1.00 95.75 81 VAL A N 1
ATOM 578 C CA . VAL A 1 81 ? -10.842 2.818 0.626 1.00 95.75 81 VAL A CA 1
ATOM 579 C C . VAL A 1 81 ? -10.750 4.209 0.009 1.00 95.75 81 VAL A C 1
ATOM 581 O O . VAL A 1 81 ? -11.732 4.727 -0.522 1.00 95.75 81 VAL A O 1
ATOM 584 N N . VAL A 1 82 ? -9.556 4.797 0.038 1.00 93.81 82 VAL A N 1
ATOM 585 C CA . VAL A 1 82 ? -9.216 6.039 -0.663 1.00 93.81 82 VAL A CA 1
ATOM 586 C C . VAL A 1 82 ? -8.206 5.713 -1.757 1.00 93.81 82 VAL A C 1
ATOM 588 O O . VAL A 1 82 ? -7.037 5.467 -1.474 1.00 93.81 82 VAL A O 1
ATOM 591 N N . ALA A 1 83 ? -8.648 5.713 -3.011 1.00 89.62 83 ALA A N 1
ATOM 592 C CA . ALA A 1 83 ? -7.742 5.634 -4.151 1.00 89.62 83 ALA A CA 1
ATOM 593 C C . ALA A 1 83 ? -7.232 7.041 -4.487 1.00 89.62 83 ALA A C 1
ATOM 595 O O . ALA A 1 83 ? -8.026 7.912 -4.845 1.00 89.62 83 ALA A O 1
ATOM 596 N N . ASP A 1 84 ? -5.924 7.257 -4.357 1.00 86.69 84 ASP A N 1
ATOM 597 C CA . ASP A 1 84 ? -5.238 8.499 -4.717 1.00 86.69 84 ASP A CA 1
ATOM 598 C C . ASP A 1 84 ? -4.388 8.237 -5.965 1.00 86.69 84 ASP A C 1
ATOM 600 O O . ASP A 1 84 ? -3.200 7.923 -5.855 1.00 86.69 84 ASP A O 1
ATOM 604 N N . PRO A 1 85 ? -5.004 8.238 -7.162 1.00 71.56 85 PRO A N 1
ATOM 605 C CA . PRO A 1 85 ? -4.308 7.824 -8.363 1.00 71.56 85 PRO A CA 1
ATOM 606 C C . PRO A 1 85 ? -3.191 8.822 -8.668 1.00 71.56 85 PRO A C 1
ATOM 608 O O . PRO A 1 85 ? -3.438 9.970 -9.048 1.00 71.56 85 PRO A O 1
ATOM 611 N N . VAL A 1 86 ? -1.944 8.364 -8.554 1.00 70.38 86 VAL A N 1
ATOM 612 C CA . VAL A 1 86 ? -0.783 9.115 -9.034 1.00 70.38 86 VAL A CA 1
ATOM 613 C C . VAL A 1 86 ? -0.764 9.012 -10.555 1.00 70.38 86 VAL A C 1
ATOM 615 O O . VAL A 1 86 ? -0.106 8.167 -11.149 1.00 70.38 86 VAL A O 1
ATOM 618 N N . LEU A 1 87 ? -1.532 9.889 -11.198 1.00 55.38 87 LEU A N 1
ATOM 619 C CA . LEU A 1 87 ? -1.647 9.961 -12.658 1.00 55.38 87 LEU A CA 1
ATOM 620 C C . LEU A 1 87 ? -0.421 10.623 -13.313 1.00 55.38 87 LEU A C 1
ATOM 622 O O . LEU A 1 87 ? -0.358 10.723 -14.538 1.00 55.38 87 LEU A O 1
ATOM 626 N N . LYS A 1 88 ? 0.522 11.138 -12.506 1.00 55.28 88 LYS A N 1
ATOM 627 C CA . LYS A 1 88 ? 1.617 12.003 -12.952 1.00 55.28 88 LYS A CA 1
ATOM 628 C C . LYS A 1 88 ? 2.740 12.107 -11.905 1.00 55.28 88 LYS A C 1
ATOM 630 O O . LYS A 1 88 ? 2.509 12.595 -10.801 1.00 55.28 88 LYS A O 1
ATOM 635 N N . ALA A 1 89 ? 3.966 11.727 -12.265 1.00 47.72 89 ALA A N 1
ATOM 636 C CA . ALA A 1 89 ? 5.180 12.172 -11.571 1.00 47.72 89 ALA A CA 1
ATOM 637 C C . ALA A 1 89 ? 5.368 13.680 -11.805 1.00 47.72 89 ALA A C 1
ATOM 639 O O . ALA A 1 89 ? 5.074 14.116 -12.905 1.00 47.72 89 ALA A O 1
ATOM 640 N N . GLY A 1 90 ? 5.845 14.464 -10.832 1.00 42.56 90 GLY A N 1
ATOM 641 C CA . GLY A 1 90 ? 5.837 15.945 -10.758 1.00 42.56 90 GLY A CA 1
ATOM 642 C C . GLY A 1 90 ? 6.113 16.841 -11.995 1.00 42.56 90 GLY A C 1
ATOM 643 O O . GLY A 1 90 ? 5.975 18.054 -11.869 1.00 42.56 90 GLY A O 1
ATOM 644 N N . GLY A 1 91 ? 6.403 16.321 -13.190 1.00 35.81 91 GLY A N 1
ATOM 645 C CA . GLY A 1 91 ? 6.440 17.035 -14.467 1.00 35.81 91 GLY A CA 1
ATOM 646 C C . GLY A 1 91 ? 5.180 16.857 -15.342 1.00 35.81 91 GLY A C 1
ATOM 647 O O . GLY A 1 91 ? 4.847 15.780 -15.825 1.00 35.81 91 GLY A O 1
ATOM 648 N N . GLY A 1 92 ? 4.478 17.948 -15.657 1.00 35.38 92 GLY A N 1
ATOM 649 C CA . GLY A 1 92 ? 3.911 18.122 -17.013 1.00 35.38 92 GLY A CA 1
ATOM 650 C C . GLY A 1 92 ? 2.573 17.482 -17.451 1.00 35.38 92 GLY A C 1
ATOM 651 O O . GLY A 1 92 ? 1.652 18.243 -17.727 1.00 35.38 92 GLY A O 1
ATOM 652 N N . ALA A 1 93 ? 2.346 16.161 -17.471 1.00 41.19 93 ALA A N 1
ATOM 653 C CA . ALA A 1 93 ? 1.138 15.563 -18.098 1.00 41.19 93 ALA A CA 1
ATOM 654 C C . ALA A 1 93 ? -0.143 15.467 -17.214 1.00 41.19 93 ALA A C 1
ATOM 656 O O . ALA A 1 93 ? -0.083 15.102 -16.054 1.00 41.19 93 ALA A O 1
ATOM 657 N N . SER A 1 94 ? -1.315 15.879 -17.705 1.00 36.56 94 SER A N 1
ATOM 658 C CA . SER A 1 94 ? -2.578 16.070 -16.945 1.00 36.56 94 SER A CA 1
ATOM 659 C C . SER A 1 94 ? -3.600 14.945 -17.185 1.00 36.56 94 SER A C 1
ATOM 661 O O . SER A 1 94 ? -3.677 14.489 -18.318 1.00 36.56 94 SER A O 1
ATOM 663 N N . TYR A 1 95 ? -4.440 14.596 -16.190 1.00 35.91 95 TYR A N 1
ATOM 664 C CA . TYR A 1 95 ? -5.824 14.094 -16.377 1.00 35.91 95 TYR A CA 1
ATOM 665 C C . TYR A 1 95 ? -6.721 14.533 -15.176 1.00 35.91 95 TYR A C 1
ATOM 667 O O . TYR A 1 95 ? -6.183 14.803 -14.101 1.00 35.91 95 TYR A O 1
ATOM 675 N N . PRO A 1 96 ? -8.052 14.720 -15.335 1.00 37.38 96 PRO A N 1
ATOM 676 C CA . PRO A 1 96 ? -8.851 15.660 -14.537 1.00 37.38 96 PRO A CA 1
ATOM 677 C C . PRO A 1 96 ? -9.372 15.088 -13.200 1.00 37.38 96 PRO A C 1
ATOM 679 O O . PRO A 1 96 ? -9.638 13.889 -13.112 1.00 37.38 96 PRO A O 1
ATOM 682 N N . PRO A 1 97 ? -9.606 15.928 -12.168 1.00 40.69 97 PRO A N 1
ATOM 683 C CA . PRO A 1 97 ? -10.021 15.454 -10.850 1.00 40.69 97 PRO A CA 1
ATOM 684 C C . PRO A 1 97 ? -11.550 15.343 -10.713 1.00 40.69 97 PRO A C 1
ATOM 686 O O . PRO A 1 97 ? -12.304 16.185 -11.205 1.00 40.69 97 PRO A O 1
ATOM 689 N N . ARG A 1 98 ? -12.019 14.350 -9.944 1.00 37.69 98 ARG A N 1
ATOM 690 C CA . ARG A 1 98 ? -13.339 14.376 -9.285 1.00 37.69 98 ARG A CA 1
ATOM 691 C C . ARG A 1 98 ? -13.146 14.505 -7.774 1.00 37.69 98 ARG A C 1
ATOM 693 O O . ARG A 1 98 ? -12.227 13.932 -7.202 1.00 37.69 98 ARG A O 1
ATOM 700 N N . ARG A 1 99 ? -14.002 15.315 -7.148 1.00 31.73 99 ARG A N 1
ATOM 701 C CA . ARG A 1 99 ? -13.897 15.783 -5.758 1.00 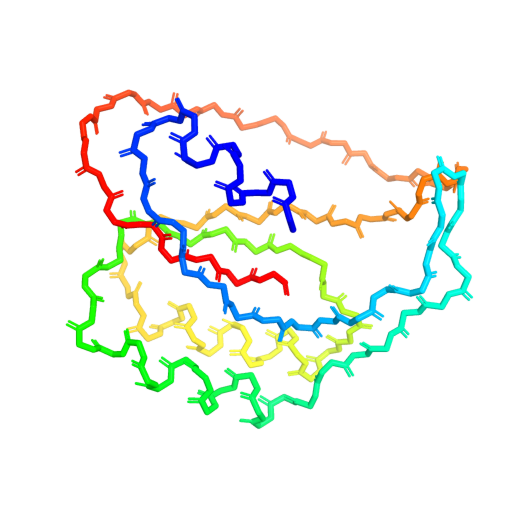31.73 99 ARG A CA 1
ATOM 702 C C . ARG A 1 99 ? -14.544 14.792 -4.785 1.00 31.73 99 ARG A C 1
ATOM 704 O O . ARG A 1 99 ? -15.690 14.406 -4.995 1.00 31.73 99 ARG A O 1
ATOM 711 N N . TRP A 1 100 ? -13.842 14.456 -3.705 1.00 36.50 100 TRP A N 1
ATOM 712 C CA . TRP A 1 100 ? -14.345 13.684 -2.560 1.00 36.50 100 TRP A CA 1
ATOM 713 C C . TRP A 1 100 ? -14.354 14.546 -1.285 1.00 36.50 100 TRP A C 1
ATOM 715 O O . TRP A 1 100 ? -13.542 15.462 -1.152 1.00 36.50 100 TRP A O 1
ATOM 725 N N . SER A 1 101 ? -15.260 14.260 -0.347 1.00 32.69 101 SER A N 1
ATOM 726 C CA . SER A 1 101 ? -15.381 14.931 0.958 1.00 32.69 101 SER A CA 1
ATOM 727 C C . SER A 1 101 ? -15.537 13.899 2.080 1.00 32.69 101 SER A C 1
ATOM 729 O O . SER A 1 101 ? -16.399 13.030 1.976 1.00 32.69 101 SER A O 1
ATOM 731 N N . ALA A 1 102 ? -14.731 14.000 3.145 1.00 34.72 102 ALA A N 1
ATOM 732 C CA . ALA A 1 102 ? -14.673 13.026 4.245 1.00 34.72 102 ALA A CA 1
ATOM 733 C C . ALA A 1 102 ? -15.302 13.549 5.563 1.00 34.72 102 ALA A C 1
ATOM 735 O O . ALA A 1 102 ? -15.181 14.746 5.835 1.00 34.72 102 ALA A O 1
ATOM 736 N N . PRO A 1 103 ? -15.911 12.687 6.411 1.00 40.22 103 PRO A N 1
ATOM 737 C CA . PRO A 1 103 ? -16.370 13.036 7.760 1.00 40.22 103 PRO A CA 1
ATOM 738 C C . PRO A 1 103 ? -15.334 12.733 8.864 1.00 40.22 103 PRO A C 1
ATOM 740 O O . PRO A 1 103 ? -14.378 11.982 8.673 1.00 40.22 103 PRO A O 1
ATOM 743 N N . THR A 1 104 ? -15.552 13.334 10.038 1.00 47.03 104 THR A N 1
ATOM 744 C CA . THR A 1 104 ? -14.670 13.379 11.218 1.00 47.03 104 THR A CA 1
ATOM 745 C C . THR A 1 104 ? -15.021 12.339 12.297 1.00 47.03 104 THR A C 1
ATOM 747 O O . THR A 1 104 ? -16.181 12.212 12.677 1.00 47.03 104 THR A O 1
ATOM 750 N N . GLY A 1 105 ? -14.014 11.663 12.883 1.00 33.53 105 GLY A N 1
ATOM 751 C CA . GLY A 1 105 ? -14.193 10.893 14.129 1.00 33.53 105 GLY A CA 1
ATOM 752 C C . GLY A 1 105 ? -13.096 9.874 14.496 1.00 33.53 105 GLY A C 1
ATOM 753 O O . GLY A 1 105 ? -13.022 8.827 13.878 1.00 33.53 105 GLY A O 1
ATOM 754 N N . ARG A 1 106 ? -12.308 10.227 15.532 1.00 33.12 106 ARG A N 1
ATOM 755 C CA . ARG A 1 106 ? -11.499 9.473 16.535 1.00 33.12 106 ARG A CA 1
ATOM 756 C C . ARG A 1 106 ? -10.703 8.184 16.197 1.00 33.12 106 ARG A C 1
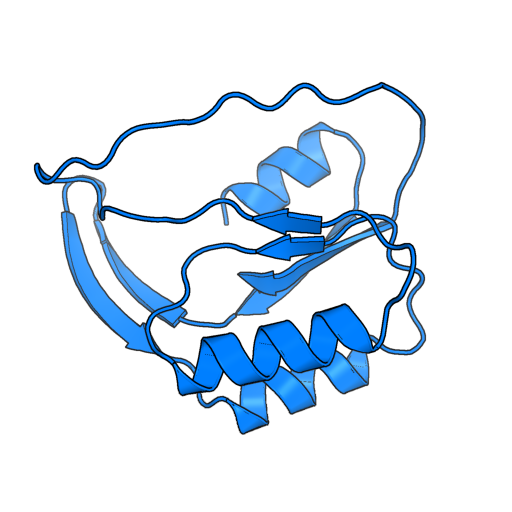ATOM 758 O O . ARG A 1 106 ? -11.230 7.221 15.670 1.00 33.12 106 ARG A O 1
ATOM 765 N N . ALA A 1 107 ? -9.439 8.219 16.661 1.00 41.06 107 ALA A N 1
ATOM 766 C CA . ALA A 1 107 ? -8.453 7.158 16.944 1.00 41.06 107 ALA A CA 1
ATOM 767 C C . ALA A 1 107 ? -8.556 5.878 16.097 1.00 41.06 107 ALA A C 1
ATOM 769 O O . ALA A 1 107 ? -9.395 5.021 16.339 1.00 41.06 107 ALA A O 1
ATOM 770 N N . CYS A 1 108 ? -7.677 5.757 15.102 1.00 33.53 108 CYS A N 1
ATOM 771 C CA . CYS A 1 108 ? -7.747 4.725 14.074 1.00 33.53 108 CYS A CA 1
ATOM 772 C C . CYS A 1 108 ? -6.343 4.207 13.746 1.00 33.53 108 CYS A C 1
ATOM 774 O O . CYS A 1 108 ? -5.482 4.979 13.315 1.00 33.53 108 CYS A O 1
ATOM 776 N N . TYR A 1 109 ? -6.132 2.903 13.889 1.00 35.06 109 TYR A N 1
ATOM 777 C CA . TYR A 1 109 ? -5.013 2.203 13.263 1.00 35.06 109 TYR A CA 1
ATOM 778 C C . TYR A 1 109 ? -5.279 2.167 11.751 1.00 35.06 109 TYR A C 1
ATOM 780 O O . TYR A 1 109 ? -6.337 1.719 11.314 1.00 35.06 109 TYR A O 1
ATOM 788 N N . ARG A 1 110 ? -4.390 2.746 10.935 1.00 41.50 110 ARG A N 1
ATOM 789 C CA . ARG A 1 110 ? -4.628 2.985 9.501 1.00 41.50 110 ARG A CA 1
ATOM 790 C C . ARG A 1 110 ? -3.567 2.248 8.689 1.00 41.50 110 ARG A C 1
ATOM 792 O O . ARG A 1 110 ? -2.444 2.724 8.559 1.00 41.50 110 ARG A O 1
ATOM 799 N N . LEU A 1 111 ? -3.907 1.081 8.145 1.00 33.66 111 LEU A N 1
ATOM 800 C CA . LEU A 1 111 ? -3.034 0.412 7.179 1.00 33.66 111 LEU A CA 1
ATOM 801 C C . LEU A 1 111 ? -3.051 1.147 5.849 1.00 33.66 111 LEU A C 1
ATOM 803 O O . LEU A 1 111 ? -4.085 1.540 5.321 1.00 33.66 111 LEU A O 1
ATOM 807 N N . TRP A 1 112 ? -1.866 1.310 5.299 1.00 45.28 112 TRP A N 1
ATOM 808 C CA . TRP A 1 112 ? -1.615 1.981 4.052 1.00 45.28 112 TRP A CA 1
ATOM 809 C C . TRP A 1 112 ? -0.857 1.048 3.106 1.00 45.28 112 TRP A C 1
ATOM 811 O O . TRP A 1 112 ? 0.047 0.312 3.496 1.00 45.28 112 TRP A O 1
ATOM 821 N N . ILE A 1 113 ? -1.262 1.046 1.844 1.00 40.44 113 ILE A N 1
ATOM 822 C CA . ILE A 1 113 ? -0.601 0.292 0.783 1.00 40.44 113 ILE A CA 1
ATOM 823 C C . ILE A 1 113 ? -0.121 1.353 -0.202 1.00 40.44 113 ILE A C 1
ATOM 825 O O . ILE A 1 113 ? -0.939 2.069 -0.786 1.00 40.44 113 ILE A O 1
ATOM 829 N N . SER A 1 114 ? 1.200 1.532 -0.281 1.00 47.97 114 SER A N 1
ATOM 830 C CA . SER A 1 114 ? 1.830 2.586 -1.079 1.00 47.97 114 SER A CA 1
ATOM 831 C C . SER A 1 114 ? 2.183 2.110 -2.446 1.00 47.97 114 SER A C 1
ATOM 833 O O . SER A 1 114 ? 3.051 1.219 -2.501 1.00 47.97 114 SER A O 1
#

pLDDT: mean 78.75, std 23.21, range [31.73, 98.12]

Secondary structure (DSSP, 8-state):
-HHHHHHHHTT-EEEEE--EEEEE-SS-EEEEEEPPHHHHHHHHHTTTTS--S-EEE----SHHHHHHHHHHHHTSTT--EEE------SSS----------------EEEEE-

Radius of gyration: 14.63 Å; chains: 1; bounding box: 31×30×35 Å